Protein AF-A0A399NR57-F1 (afdb_monomer_lite)

Secondary structure (DSSP, 8-state):
-HHHHHHHHHHHHHHHHHHHHHT-HHHHHHHHHHHHHHHHHHHTGGGSTTTTHHHHHHHHHHHHHHHHTSSS--PPPHHHHHHHHHHHHHHHHHHHTTTHHHHHHTT---HHHHH-HHHHHHHHHHHHHH-

Foldseek 3Di:
DVVVVVVVVVVVVVVVLVVQVVLPDQLSVLVCQLVVLVVVLVVPQQLEQNNLVSLLRNQLSVQLNVQSSDPPRDGDDNVNSNLRSLQSLLVSLVVCQVCLVVCVVVNRCYNNNVVDNVVSVCSNVVSVVVD

Structure (mmCIF, N/CA/C/O backbone):
data_AF-A0A399NR57-F1
#
_entry.id   AF-A0A399NR57-F1
#
loop_
_atom_site.group_PDB
_atom_site.id
_atom_site.type_symbol
_atom_site.label_atom_id
_atom_site.label_alt_id
_atom_site.label_comp_id
_atom_site.label_asym_id
_atom_site.label_entity_id
_atom_site.label_seq_id
_atom_site.pdbx_PDB_ins_code
_atom_site.Cartn_x
_atom_site.Cartn_y
_atom_site.Cartn_z
_atom_site.occupancy
_atom_site.B_iso_or_equiv
_atom_site.auth_seq_id
_atom_site.auth_comp_id
_atom_site.auth_asym_id
_atom_site.auth_atom_id
_atom_site.pdbx_PDB_model_num
ATOM 1 N N . THR A 1 1 ? -19.650 -19.594 -8.996 1.00 93.19 1 THR A N 1
ATOM 2 C CA . THR A 1 1 ? -19.318 -20.549 -7.911 1.00 93.19 1 THR A CA 1
ATOM 3 C C . THR A 1 1 ? -17.989 -20.161 -7.281 1.00 93.19 1 THR A C 1
ATOM 5 O O . THR A 1 1 ? -17.230 -19.431 -7.911 1.00 93.19 1 THR A O 1
ATOM 8 N N . VAL A 1 2 ? -17.677 -20.648 -6.075 1.00 95.00 2 VAL A N 1
ATOM 9 C CA . VAL A 1 2 ? -16.374 -20.404 -5.413 1.00 95.00 2 VAL A CA 1
ATOM 10 C C . VAL A 1 2 ? -15.196 -20.826 -6.304 1.00 95.00 2 VAL A C 1
ATOM 12 O O . VAL A 1 2 ? -14.204 -20.109 -6.396 1.00 95.00 2 VAL A O 1
ATOM 15 N N . GLY A 1 3 ? -15.333 -21.946 -7.026 1.00 96.62 3 GLY A N 1
ATOM 16 C CA . GLY A 1 3 ? -14.310 -22.431 -7.957 1.00 96.62 3 GLY A CA 1
ATOM 17 C C . GLY A 1 3 ? -13.988 -21.446 -9.085 1.00 96.62 3 GLY A C 1
ATOM 18 O O . GLY A 1 3 ? -12.816 -21.207 -9.357 1.00 96.62 3 GLY A O 1
ATOM 19 N N . LEU A 1 4 ? -15.006 -20.814 -9.682 1.00 97.12 4 LEU A N 1
ATOM 20 C CA . LEU A 1 4 ? -14.808 -19.814 -10.737 1.00 97.12 4 LEU A CA 1
ATOM 21 C C . LEU A 1 4 ? -14.066 -18.577 -10.216 1.00 97.12 4 LEU A C 1
ATOM 23 O O . LEU A 1 4 ? -13.127 -18.117 -10.856 1.00 97.12 4 LEU A O 1
ATOM 27 N N . VAL A 1 5 ? -14.449 -18.070 -9.039 1.00 96.69 5 VAL A N 1
ATOM 28 C CA . VAL A 1 5 ? -13.788 -16.907 -8.422 1.00 96.69 5 VAL A CA 1
ATOM 29 C C . VAL A 1 5 ? -12.325 -17.221 -8.112 1.00 96.69 5 VAL A C 1
ATOM 31 O O . VAL A 1 5 ? -11.447 -16.413 -8.402 1.00 96.69 5 VAL A O 1
ATOM 34 N N . ARG A 1 6 ? -12.041 -18.417 -7.581 1.00 96.19 6 ARG A N 1
ATOM 35 C CA . ARG A 1 6 ? -10.667 -18.855 -7.308 1.00 96.19 6 ARG A CA 1
ATOM 36 C C . ARG A 1 6 ? -9.837 -18.965 -8.587 1.00 96.19 6 ARG A C 1
ATOM 38 O O . ARG A 1 6 ? -8.701 -18.505 -8.601 1.00 96.19 6 ARG A O 1
ATOM 45 N N . ALA A 1 7 ? -10.391 -19.559 -9.644 1.00 97.00 7 ALA A N 1
ATOM 46 C CA . ALA A 1 7 ? -9.708 -19.671 -10.929 1.00 97.00 7 ALA A CA 1
ATOM 47 C C . ALA A 1 7 ? -9.416 -18.287 -11.525 1.00 97.00 7 ALA A C 1
ATOM 49 O O . ALA A 1 7 ? -8.276 -18.014 -11.889 1.00 97.00 7 ALA A O 1
ATOM 50 N N . ALA A 1 8 ? -10.409 -17.393 -11.536 1.00 97.25 8 ALA A N 1
ATOM 51 C CA . ALA A 1 8 ? -10.239 -16.019 -11.997 1.00 97.25 8 ALA A CA 1
ATOM 52 C C . ALA A 1 8 ? -9.153 -15.284 -11.197 1.00 97.25 8 ALA A C 1
ATOM 54 O O . ALA A 1 8 ? -8.273 -14.675 -11.792 1.00 97.25 8 ALA A O 1
ATOM 55 N N . ALA A 1 9 ? -9.147 -15.406 -9.865 1.00 95.19 9 ALA A N 1
ATOM 56 C CA . ALA A 1 9 ? -8.123 -14.790 -9.023 1.00 95.19 9 ALA A CA 1
ATOM 57 C C . ALA A 1 9 ? -6.706 -15.294 -9.354 1.00 95.19 9 ALA A C 1
ATOM 59 O O . ALA A 1 9 ? -5.783 -14.490 -9.457 1.00 95.19 9 ALA A O 1
ATOM 60 N N . LEU A 1 10 ? -6.529 -16.605 -9.561 1.00 97.19 10 LEU A N 1
ATOM 61 C CA . LEU A 1 10 ? -5.232 -17.177 -9.945 1.00 97.19 10 LEU A CA 1
ATOM 62 C C . LEU A 1 10 ? -4.784 -16.699 -11.330 1.00 97.19 10 LEU A C 1
ATOM 64 O O . LEU A 1 10 ? -3.627 -16.315 -11.493 1.00 97.19 10 LEU A O 1
ATOM 68 N N . VAL A 1 11 ? -5.697 -16.676 -12.305 1.00 98.19 11 VAL A N 1
ATOM 69 C CA . VAL A 1 11 ? -5.417 -16.153 -13.651 1.00 98.19 11 VAL A CA 1
ATOM 70 C C . VAL A 1 11 ? -4.999 -14.687 -13.577 1.00 98.19 11 VAL A C 1
ATOM 72 O O . VAL A 1 11 ? -3.991 -14.322 -14.175 1.00 98.19 11 VAL A O 1
ATOM 75 N N . THR A 1 12 ? -5.702 -13.865 -12.795 1.00 96.81 12 THR A N 1
ATOM 76 C CA . THR A 1 12 ? -5.352 -12.454 -12.593 1.00 96.81 12 THR A CA 1
ATOM 77 C C . THR A 1 12 ? -3.963 -12.302 -11.984 1.00 96.81 12 THR A C 1
ATOM 79 O O . THR A 1 12 ? -3.176 -11.506 -12.481 1.00 96.81 12 THR A O 1
ATOM 82 N N . VAL A 1 13 ? -3.616 -13.082 -10.956 1.00 96.38 13 VAL A N 1
ATOM 83 C CA . VAL A 1 13 ? -2.281 -13.023 -10.334 1.00 96.38 13 VAL A CA 1
ATOM 84 C C . VAL A 1 13 ? -1.184 -13.355 -11.344 1.00 96.38 13 VAL A C 1
ATOM 86 O O . VAL A 1 13 ? -0.197 -12.626 -11.432 1.00 96.38 13 VAL A O 1
ATOM 89 N N . VAL A 1 14 ? -1.365 -14.414 -12.138 1.00 97.75 14 VAL A N 1
ATOM 90 C CA . VAL A 1 14 ? -0.393 -14.811 -13.169 1.00 97.75 14 VAL A CA 1
ATOM 91 C C . VAL A 1 14 ? -0.283 -13.745 -14.259 1.00 97.75 14 VAL A C 1
ATOM 93 O O . VAL A 1 14 ? 0.826 -13.342 -14.605 1.00 97.75 14 VAL A O 1
ATOM 96 N N . ALA A 1 15 ? -1.412 -13.246 -14.765 1.00 97.94 15 ALA A N 1
ATOM 97 C CA . ALA A 1 15 ? -1.439 -12.229 -15.813 1.00 97.94 15 ALA A CA 1
ATOM 98 C C . ALA A 1 15 ? -0.804 -10.909 -15.348 1.00 97.94 15 ALA A C 1
ATOM 100 O O . ALA A 1 15 ? 0.053 -10.360 -16.039 1.00 97.94 15 ALA A O 1
ATOM 101 N N . CYS A 1 16 ? -1.157 -10.430 -14.151 1.00 97.12 16 CYS A N 1
ATOM 102 C CA . CYS A 1 16 ? -0.558 -9.238 -13.556 1.00 97.12 16 CYS A CA 1
ATOM 103 C C . CYS A 1 16 ? 0.941 -9.425 -13.300 1.00 97.12 16 CYS A C 1
ATOM 105 O O . CYS A 1 16 ? 1.716 -8.508 -13.566 1.00 97.12 16 CYS A O 1
ATOM 107 N N . GLY A 1 17 ? 1.364 -10.597 -12.816 1.00 97.56 17 GLY A N 1
ATOM 108 C CA . GLY A 1 17 ? 2.777 -10.914 -12.602 1.00 97.56 17 GLY A CA 1
ATOM 109 C C . GLY A 1 17 ? 3.576 -10.897 -13.905 1.00 97.56 17 GLY A C 1
ATOM 110 O O . GLY A 1 17 ? 4.623 -10.258 -13.966 1.00 97.56 17 GLY A O 1
ATOM 111 N N . ALA A 1 18 ? 3.051 -11.513 -14.968 1.00 98.00 18 ALA A N 1
ATOM 112 C CA . ALA A 1 18 ? 3.676 -11.503 -16.289 1.00 98.00 18 ALA A CA 1
ATOM 113 C C . ALA A 1 18 ? 3.768 -10.085 -16.876 1.00 98.00 18 ALA A C 1
ATOM 115 O O . ALA A 1 18 ? 4.834 -9.681 -17.337 1.00 98.00 18 ALA A O 1
ATOM 116 N N . ALA A 1 19 ? 2.686 -9.303 -16.796 1.00 97.38 19 ALA A N 1
ATOM 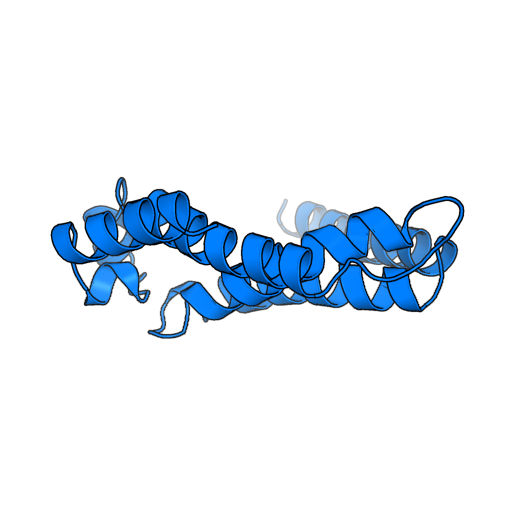117 C CA . ALA A 1 19 ? 2.684 -7.908 -17.239 1.00 97.38 19 ALA A CA 1
ATOM 118 C C . ALA A 1 19 ? 3.691 -7.053 -16.450 1.00 97.38 19 ALA A C 1
ATOM 120 O O . ALA A 1 19 ? 4.409 -6.242 -17.025 1.00 97.38 19 ALA A O 1
ATOM 121 N N . SER A 1 20 ? 3.797 -7.279 -15.139 1.00 97.88 20 SER A N 1
ATOM 122 C CA . SER A 1 20 ? 4.743 -6.560 -14.279 1.00 97.88 20 SER A CA 1
ATOM 123 C C . SER A 1 20 ? 6.192 -6.939 -14.579 1.00 97.88 20 SER A C 1
ATOM 125 O O . SER A 1 20 ? 7.062 -6.077 -14.587 1.00 97.88 20 SER A O 1
ATOM 127 N N . ALA A 1 21 ? 6.455 -8.219 -14.861 1.00 97.56 21 ALA A N 1
ATOM 128 C CA . ALA A 1 21 ? 7.770 -8.696 -15.275 1.00 97.56 21 ALA A CA 1
ATOM 129 C C . ALA A 1 21 ? 8.192 -8.110 -16.633 1.00 97.56 21 ALA A C 1
ATOM 131 O O . ALA A 1 21 ? 9.366 -7.796 -16.816 1.00 97.56 21 ALA A O 1
ATOM 132 N N . ALA A 1 22 ? 7.243 -7.910 -17.556 1.00 97.62 22 ALA A N 1
ATOM 133 C CA . ALA A 1 22 ? 7.497 -7.272 -18.848 1.00 97.62 22 ALA A CA 1
ATOM 134 C C . ALA A 1 22 ? 7.909 -5.792 -18.724 1.00 97.62 22 ALA A C 1
ATOM 136 O O . ALA A 1 22 ? 8.632 -5.294 -19.581 1.00 97.62 22 ALA A O 1
ATOM 137 N N . LEU A 1 23 ? 7.504 -5.112 -17.644 1.00 97.00 23 LEU A N 1
ATOM 138 C CA . LEU A 1 23 ? 7.937 -3.749 -17.303 1.00 97.00 23 LEU A CA 1
ATOM 139 C C . LEU A 1 23 ? 9.289 -3.712 -16.564 1.00 97.00 23 LEU A C 1
ATOM 141 O O . LEU A 1 23 ? 9.810 -2.643 -16.261 1.00 97.00 23 LEU A O 1
ATOM 145 N N . GLY A 1 24 ? 9.880 -4.876 -16.288 1.00 97.62 24 GLY A N 1
ATOM 146 C CA . GLY A 1 24 ? 11.197 -5.014 -15.682 1.00 97.62 24 GLY A CA 1
ATOM 147 C C . GLY A 1 24 ? 11.172 -5.419 -14.202 1.00 97.62 24 GLY A C 1
ATOM 148 O O . GLY A 1 24 ? 10.152 -5.326 -13.514 1.00 97.62 24 GLY A O 1
ATOM 149 N N . PRO A 1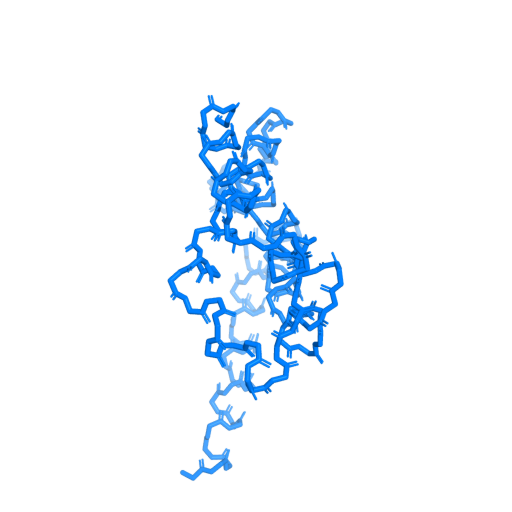 25 ? 12.320 -5.880 -13.671 1.00 97.75 25 PRO A N 1
ATOM 150 C CA . PRO A 1 25 ? 12.406 -6.459 -12.330 1.00 97.75 25 PRO A CA 1
ATOM 151 C C . PRO A 1 25 ? 12.095 -5.456 -11.213 1.00 97.75 25 PRO A C 1
ATOM 153 O O . PRO A 1 25 ? 11.502 -5.828 -10.202 1.00 97.75 25 PRO A O 1
ATOM 156 N N . ALA A 1 26 ? 12.458 -4.183 -11.394 1.00 97.81 26 ALA A N 1
ATOM 157 C CA . ALA A 1 26 ? 12.172 -3.137 -10.417 1.00 97.81 26 ALA A CA 1
ATOM 158 C C . ALA A 1 26 ? 10.661 -2.871 -10.303 1.00 97.81 26 ALA A C 1
ATOM 160 O O . ALA A 1 26 ? 10.134 -2.817 -9.190 1.00 97.81 26 ALA A O 1
ATOM 161 N N . PHE A 1 27 ? 9.953 -2.776 -11.437 1.00 98.44 27 PHE A N 1
ATOM 162 C CA . PHE A 1 27 ? 8.496 -2.641 -11.451 1.00 98.44 27 PHE A CA 1
ATOM 163 C C . PHE A 1 27 ? 7.828 -3.870 -10.828 1.00 98.44 27 PHE A C 1
ATOM 165 O O . PHE A 1 27 ? 6.969 -3.726 -9.958 1.00 98.44 27 PHE A O 1
ATOM 172 N N . LEU A 1 28 ? 8.257 -5.078 -11.216 1.00 98.38 28 LEU A N 1
ATOM 173 C CA . LEU A 1 28 ? 7.755 -6.330 -10.647 1.00 98.38 28 LEU A CA 1
ATOM 174 C C . LEU A 1 28 ? 7.874 -6.358 -9.119 1.00 98.38 28 LEU A C 1
ATOM 176 O O . LEU A 1 28 ? 6.915 -6.729 -8.441 1.00 98.38 28 LEU A O 1
ATOM 180 N N . LEU A 1 29 ? 9.019 -5.940 -8.575 1.00 98.44 29 LEU A N 1
ATOM 181 C CA . LEU A 1 29 ? 9.230 -5.870 -7.132 1.00 98.44 29 LEU A CA 1
ATOM 182 C C . LEU A 1 29 ? 8.308 -4.835 -6.475 1.00 98.44 29 LEU A C 1
ATOM 184 O O . LEU A 1 29 ? 7.614 -5.167 -5.516 1.00 98.44 29 LEU A O 1
ATOM 188 N N . ALA A 1 30 ? 8.271 -3.604 -6.992 1.00 98.31 30 ALA A N 1
ATOM 189 C CA . ALA A 1 30 ? 7.462 -2.525 -6.424 1.00 98.31 30 ALA A CA 1
ATOM 190 C C . ALA A 1 30 ? 5.960 -2.862 -6.455 1.00 98.31 30 ALA A C 1
ATOM 192 O O . ALA A 1 30 ? 5.261 -2.724 -5.448 1.00 98.31 30 ALA A O 1
ATOM 193 N N . HIS A 1 31 ? 5.467 -3.378 -7.582 1.00 98.38 31 HIS A N 1
ATOM 194 C CA . HIS A 1 31 ? 4.082 -3.819 -7.714 1.00 98.38 31 HIS A CA 1
ATOM 195 C C . HIS A 1 31 ? 3.788 -5.047 -6.837 1.00 98.38 31 HIS A C 1
ATOM 197 O O . HIS A 1 31 ? 2.737 -5.116 -6.198 1.00 98.38 31 HIS A O 1
ATOM 203 N N . GLY A 1 32 ? 4.733 -5.984 -6.723 1.00 98.44 32 GLY A N 1
ATOM 204 C CA . GLY A 1 32 ? 4.627 -7.125 -5.814 1.00 98.44 32 GLY A CA 1
ATOM 205 C C . GLY A 1 32 ? 4.507 -6.707 -4.346 1.00 98.44 32 GLY A C 1
ATOM 206 O O . GLY A 1 32 ? 3.660 -7.238 -3.630 1.00 98.44 32 GLY A O 1
ATOM 207 N N . VAL A 1 33 ? 5.290 -5.716 -3.905 1.00 98.50 33 VAL A N 1
ATOM 208 C CA . VAL A 1 33 ? 5.188 -5.123 -2.559 1.00 98.50 33 VAL A CA 1
ATOM 209 C C . VAL A 1 33 ? 3.823 -4.463 -2.352 1.00 98.50 33 VAL A C 1
ATOM 211 O O . VAL A 1 33 ? 3.176 -4.717 -1.333 1.00 98.50 33 VAL A O 1
ATOM 214 N N . LEU A 1 34 ? 3.353 -3.678 -3.328 1.00 98.06 34 LEU A N 1
ATOM 215 C CA . LEU A 1 34 ? 2.040 -3.025 -3.298 1.00 98.06 34 LEU A CA 1
ATOM 216 C C . LEU A 1 34 ? 0.900 -4.046 -3.107 1.00 98.06 34 LEU A C 1
ATOM 218 O O . LEU A 1 34 ? 0.090 -3.921 -2.186 1.00 98.06 34 LEU A O 1
ATOM 222 N N . VAL A 1 35 ? 0.852 -5.083 -3.949 1.00 97.75 35 VAL A N 1
ATOM 223 C CA . VAL A 1 35 ? -0.184 -6.131 -3.893 1.00 97.75 35 VAL A CA 1
ATOM 224 C C . VAL A 1 35 ? -0.044 -6.979 -2.629 1.00 97.75 35 VAL A C 1
ATOM 226 O O . VAL A 1 35 ? -1.037 -7.264 -1.951 1.00 97.75 35 VAL A O 1
ATOM 229 N N . GLY A 1 36 ? 1.189 -7.347 -2.276 1.00 98.31 36 GLY A N 1
ATOM 230 C CA . GLY A 1 36 ? 1.507 -8.130 -1.086 1.00 98.31 36 GLY A CA 1
ATOM 231 C C . GLY A 1 36 ? 1.060 -7.443 0.202 1.00 98.31 36 GLY A C 1
ATOM 232 O O . GLY A 1 36 ? 0.508 -8.105 1.082 1.00 98.31 36 GLY A O 1
ATOM 233 N N . ALA A 1 37 ? 1.197 -6.118 0.294 1.00 98.56 37 ALA A N 1
ATOM 234 C CA . ALA A 1 37 ? 0.677 -5.340 1.414 1.00 98.56 37 ALA A CA 1
ATOM 235 C C . ALA A 1 37 ? -0.853 -5.475 1.532 1.00 98.56 37 ALA A C 1
ATOM 237 O O . ALA A 1 37 ? -1.364 -5.794 2.610 1.00 98.56 37 ALA A O 1
ATOM 238 N N . GLY A 1 38 ? -1.590 -5.331 0.425 1.00 97.19 38 GLY A N 1
ATOM 239 C CA . GLY A 1 38 ? -3.046 -5.520 0.408 1.00 97.19 38 GLY A CA 1
ATOM 240 C C . GLY A 1 38 ? -3.477 -6.935 0.820 1.00 97.19 38 GLY A C 1
ATOM 241 O O . GLY A 1 38 ? -4.440 -7.115 1.572 1.00 97.19 38 GLY A O 1
ATOM 242 N N . TRP A 1 39 ? -2.740 -7.960 0.394 1.00 97.62 39 TRP A N 1
ATOM 243 C CA . TRP A 1 39 ? -2.992 -9.336 0.828 1.00 97.62 39 TRP A CA 1
ATOM 244 C C . TRP A 1 39 ? -2.682 -9.548 2.306 1.00 97.62 39 TRP A C 1
ATOM 246 O O . TRP A 1 39 ? -3.497 -10.145 3.005 1.00 97.62 39 TRP A O 1
ATOM 256 N N . ALA A 1 40 ? -1.567 -9.020 2.813 1.00 98.12 40 ALA A N 1
ATOM 257 C CA . ALA A 1 40 ? -1.216 -9.102 4.230 1.00 98.12 40 ALA A CA 1
ATOM 258 C C . ALA A 1 40 ? -2.265 -8.409 5.120 1.00 98.12 40 ALA A C 1
ATOM 260 O O . ALA A 1 40 ? -2.624 -8.926 6.187 1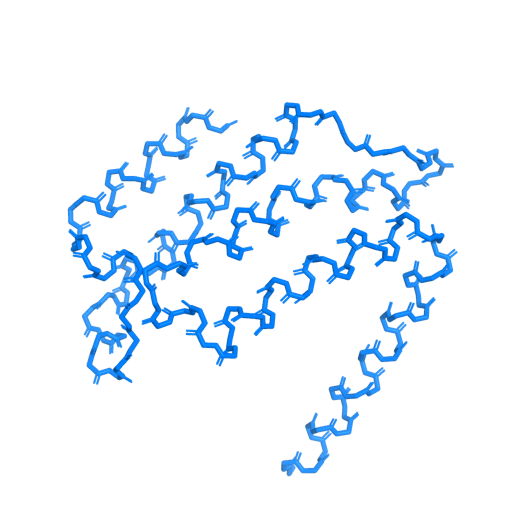.00 98.12 40 ALA A O 1
ATOM 261 N N . TYR A 1 41 ? -2.818 -7.282 4.656 1.00 97.69 41 TYR A N 1
ATOM 262 C CA . TYR A 1 41 ? -3.953 -6.615 5.295 1.00 97.69 41 TYR A CA 1
ATOM 263 C C . TYR A 1 41 ? -5.143 -7.567 5.458 1.00 97.69 41 TYR A C 1
ATOM 265 O O . TYR A 1 41 ? -5.614 -7.793 6.579 1.00 97.69 41 TYR A O 1
ATOM 273 N N . ASN A 1 42 ? -5.575 -8.187 4.357 1.00 95.44 42 ASN A N 1
ATOM 274 C CA . ASN A 1 42 ? -6.730 -9.083 4.335 1.00 95.44 42 ASN A CA 1
ATOM 275 C C . ASN A 1 42 ? -6.487 -10.428 5.035 1.00 95.44 42 ASN A C 1
ATOM 277 O O . ASN A 1 42 ? -7.409 -10.956 5.657 1.00 95.44 42 ASN A O 1
ATOM 281 N N . ALA A 1 43 ? -5.260 -10.952 4.996 1.00 95.88 43 ALA A N 1
ATOM 282 C CA . ALA A 1 43 ? -4.874 -12.202 5.650 1.00 95.88 43 ALA A CA 1
ATOM 283 C C . ALA A 1 43 ? -4.976 -12.117 7.182 1.00 95.88 43 ALA A C 1
ATOM 285 O O . ALA A 1 43 ? -5.229 -13.119 7.853 1.00 95.88 43 ALA A O 1
ATOM 286 N N . GLY A 1 44 ? -4.842 -10.919 7.757 1.00 95.06 44 GLY A N 1
ATOM 287 C CA . GLY A 1 44 ? -5.114 -10.742 9.179 1.00 95.06 44 GLY A CA 1
ATOM 288 C C . GLY A 1 44 ? -4.691 -9.415 9.783 1.00 95.06 44 GLY A C 1
ATOM 289 O O . GLY A 1 44 ? -5.259 -9.055 10.816 1.00 95.06 44 GLY A O 1
ATOM 290 N N . LEU A 1 45 ? -3.765 -8.669 9.165 1.00 96.31 45 LEU A N 1
ATOM 291 C CA . LEU A 1 45 ? -3.241 -7.431 9.758 1.00 96.31 45 LEU A CA 1
ATOM 292 C C . LEU A 1 45 ? -4.329 -6.382 10.002 1.00 96.31 45 LEU A C 1
ATOM 294 O O . LEU A 1 45 ? -4.228 -5.627 10.966 1.00 96.31 45 LEU A O 1
ATOM 298 N N . LYS A 1 46 ? -5.421 -6.385 9.226 1.00 95.50 46 LYS A N 1
ATOM 299 C CA . LYS A 1 46 ? -6.567 -5.492 9.466 1.00 95.50 46 LYS A CA 1
ATOM 300 C C . LYS A 1 46 ? -7.173 -5.610 10.870 1.00 95.50 46 LYS A C 1
ATOM 302 O O . LYS A 1 46 ? -7.768 -4.660 11.369 1.00 95.50 46 LYS A O 1
ATOM 307 N N . ARG A 1 47 ? -7.004 -6.762 11.530 1.00 95.38 47 ARG A N 1
ATOM 308 C CA . ARG A 1 47 ? -7.524 -7.049 12.879 1.00 95.38 47 ARG A CA 1
ATOM 309 C C . ARG A 1 47 ? -6.514 -6.756 13.997 1.00 95.38 47 ARG A C 1
ATOM 311 O O . ARG A 1 47 ? -6.802 -7.019 15.164 1.00 95.38 47 ARG A O 1
ATOM 318 N N . THR A 1 48 ? -5.328 -6.245 13.670 1.00 96.12 48 THR A N 1
ATOM 319 C CA . THR A 1 48 ? -4.244 -6.013 14.635 1.00 96.12 48 THR A CA 1
ATOM 320 C C . THR A 1 48 ? -3.919 -4.526 14.766 1.00 96.12 48 THR A C 1
ATOM 322 O O . THR A 1 48 ? -4.342 -3.696 13.964 1.00 96.12 48 THR A O 1
ATOM 325 N N . ALA A 1 49 ? -3.122 -4.166 15.775 1.00 96.25 49 ALA A N 1
ATOM 326 C CA . ALA A 1 49 ? -2.600 -2.804 15.904 1.00 96.25 49 ALA A CA 1
ATOM 327 C C . ALA A 1 49 ? -1.673 -2.398 14.736 1.00 96.25 49 ALA A C 1
ATOM 329 O O . ALA A 1 49 ? -1.420 -1.217 14.542 1.00 96.25 49 ALA A O 1
ATOM 330 N N . ALA A 1 50 ? -1.208 -3.355 13.927 1.00 96.94 50 ALA A N 1
ATOM 331 C CA . ALA A 1 50 ? -0.390 -3.102 12.745 1.00 96.94 50 ALA A CA 1
ATOM 332 C C . ALA A 1 50 ? -1.224 -2.863 11.469 1.00 96.94 50 ALA A C 1
ATOM 334 O O . ALA A 1 50 ? -0.665 -2.835 10.377 1.00 96.94 50 ALA A O 1
ATOM 335 N N . SER A 1 51 ? -2.547 -2.671 11.574 1.00 96.81 51 SER A N 1
ATOM 336 C CA . SER A 1 51 ? -3.441 -2.509 10.415 1.00 96.81 51 SER A CA 1
ATOM 337 C C . SER A 1 51 ? -3.073 -1.348 9.482 1.00 96.81 51 SER A C 1
ATOM 339 O O . SER A 1 51 ? -3.448 -1.376 8.319 1.00 96.81 51 SER A O 1
ATOM 341 N N . VAL A 1 52 ? -2.354 -0.339 9.988 1.00 98.00 52 VAL A N 1
ATOM 342 C CA . VAL A 1 52 ? -1.890 0.824 9.212 1.00 98.00 52 VAL A CA 1
ATOM 343 C C . VAL A 1 52 ? -0.653 0.517 8.358 1.00 98.00 52 VAL A C 1
ATOM 345 O O . VAL A 1 52 ? -0.451 1.139 7.319 1.00 98.00 52 VAL A O 1
ATOM 348 N N . VAL A 1 53 ? 0.166 -0.467 8.755 1.00 98.38 53 VAL A N 1
ATOM 349 C CA . VAL A 1 53 ? 1.449 -0.778 8.099 1.00 98.38 53 VAL A CA 1
ATOM 350 C C . VAL A 1 53 ? 1.267 -1.129 6.617 1.00 98.38 53 VAL A C 1
ATOM 352 O O . VAL A 1 53 ? 1.994 -0.566 5.800 1.00 98.38 53 VAL A O 1
ATOM 355 N N . PRO A 1 54 ? 0.289 -1.970 6.219 1.00 98.38 54 PRO A N 1
ATOM 356 C CA . PRO A 1 54 ? 0.021 -2.226 4.808 1.00 98.38 54 PRO A CA 1
ATOM 357 C C . PRO A 1 54 ? -0.258 -0.973 3.979 1.00 98.38 54 PRO A C 1
ATOM 359 O O . PRO A 1 54 ? 0.193 -0.895 2.844 1.00 98.38 54 PRO A O 1
ATOM 362 N N . PHE A 1 55 ? -0.962 0.016 4.536 1.00 98.38 55 PHE A N 1
ATOM 363 C CA . PHE A 1 55 ? -1.264 1.256 3.825 1.00 98.38 55 PHE A CA 1
ATOM 364 C C . PHE A 1 55 ? -0.024 2.137 3.680 1.00 98.38 55 PHE A C 1
ATOM 366 O O . PHE A 1 55 ? 0.234 2.637 2.591 1.00 98.38 55 PHE A O 1
ATOM 373 N N . VAL A 1 56 ? 0.782 2.266 4.736 1.00 98.69 56 VAL A N 1
ATOM 374 C CA . VAL A 1 56 ? 2.067 2.985 4.689 1.00 98.69 56 VAL A CA 1
ATOM 375 C C . VAL A 1 56 ? 2.979 2.391 3.614 1.00 98.69 56 VAL A C 1
ATOM 377 O O . VAL A 1 56 ? 3.513 3.118 2.782 1.00 98.69 56 VAL A O 1
ATOM 380 N N . VAL A 1 57 ? 3.115 1.061 3.591 1.00 98.69 57 VAL A N 1
ATOM 381 C CA . VAL A 1 57 ? 3.947 0.353 2.609 1.00 98.69 57 VAL A CA 1
ATOM 382 C C . VAL A 1 57 ? 3.378 0.492 1.199 1.00 98.69 57 VAL A C 1
ATOM 384 O O . VAL A 1 57 ? 4.117 0.838 0.278 1.00 98.69 57 VAL A O 1
ATOM 387 N N . ALA A 1 58 ? 2.078 0.252 1.015 1.00 98.50 58 ALA A N 1
ATOM 388 C CA . ALA A 1 58 ? 1.448 0.309 -0.297 1.00 98.50 58 ALA A CA 1
ATOM 389 C C . ALA A 1 58 ? 1.511 1.723 -0.890 1.00 98.50 58 ALA A C 1
ATOM 391 O O . ALA A 1 58 ? 2.072 1.916 -1.968 1.00 98.50 58 ALA A O 1
ATOM 392 N N . PHE A 1 59 ? 1.002 2.726 -0.174 1.00 98.31 59 PHE A N 1
ATOM 393 C CA . PHE A 1 59 ? 0.977 4.096 -0.679 1.00 98.31 59 PHE A CA 1
ATOM 394 C C . PHE A 1 59 ? 2.371 4.724 -0.746 1.00 98.31 59 PHE A C 1
ATOM 396 O O . PHE A 1 59 ? 2.618 5.519 -1.646 1.00 98.31 59 PHE A O 1
ATOM 403 N N . GLY A 1 60 ? 3.307 4.332 0.123 1.00 98.50 60 GLY A N 1
ATOM 404 C CA . GLY A 1 60 ? 4.701 4.762 0.002 1.00 98.50 60 GLY A CA 1
ATOM 405 C C . GLY A 1 60 ? 5.417 4.170 -1.213 1.00 98.50 60 GLY A C 1
ATOM 406 O O . GLY A 1 60 ? 6.256 4.830 -1.819 1.00 98.50 60 GLY A O 1
ATOM 407 N N . THR A 1 61 ? 5.053 2.953 -1.624 1.00 98.56 61 THR A N 1
ATOM 408 C CA . THR A 1 61 ? 5.619 2.299 -2.818 1.00 98.56 61 THR A CA 1
ATOM 409 C C . THR A 1 61 ? 4.958 2.786 -4.113 1.00 98.56 61 THR A C 1
ATOM 411 O O . THR A 1 61 ? 5.579 2.751 -5.176 1.00 98.56 61 THR A O 1
ATOM 414 N N . LEU A 1 62 ? 3.714 3.269 -4.040 1.00 98.06 62 LEU A N 1
ATOM 415 C CA . LEU A 1 62 ? 2.892 3.630 -5.197 1.00 98.06 62 LEU A CA 1
ATOM 416 C C . LEU A 1 62 ? 3.555 4.643 -6.159 1.00 98.06 62 LEU A C 1
ATOM 418 O O . LEU A 1 62 ? 3.539 4.371 -7.361 1.00 98.06 62 LEU A O 1
ATOM 422 N N . PRO A 1 63 ? 4.200 5.742 -5.706 1.00 98.31 63 PRO A N 1
ATOM 423 C CA . PRO A 1 63 ? 4.915 6.647 -6.607 1.00 98.31 63 PRO A CA 1
ATOM 424 C C . PRO A 1 63 ? 6.007 5.943 -7.419 1.00 98.31 63 PRO A C 1
ATOM 426 O O . PRO A 1 63 ? 6.158 6.204 -8.610 1.00 98.31 63 PRO A O 1
ATOM 429 N N . SER A 1 64 ? 6.737 5.012 -6.798 1.00 98.38 64 SER A N 1
ATOM 430 C CA . SER A 1 64 ? 7.773 4.232 -7.480 1.00 98.38 64 SER A CA 1
ATOM 431 C C . SER A 1 64 ? 7.186 3.239 -8.475 1.00 98.38 64 SER A C 1
ATOM 433 O O . SER A 1 64 ? 7.784 3.045 -9.524 1.00 98.38 64 SER A O 1
ATOM 435 N N . VAL A 1 65 ? 6.010 2.654 -8.216 1.00 98.06 65 VAL A N 1
ATOM 436 C CA . VAL A 1 65 ? 5.311 1.825 -9.219 1.00 98.06 65 VAL A CA 1
ATOM 437 C C . VAL A 1 65 ? 5.015 2.647 -10.473 1.00 98.06 65 VAL A C 1
ATOM 439 O O . VAL A 1 65 ? 5.298 2.196 -11.578 1.00 98.06 65 VAL A O 1
ATOM 442 N N . VAL A 1 66 ? 4.494 3.865 -10.306 1.00 97.12 66 VAL A N 1
ATOM 443 C CA . VAL A 1 66 ? 4.186 4.755 -11.435 1.00 97.12 66 VAL A CA 1
ATOM 444 C C . VAL A 1 66 ? 5.458 5.149 -12.188 1.00 97.12 66 VAL A C 1
ATOM 446 O O . VAL A 1 66 ? 5.499 5.025 -13.410 1.00 97.12 66 VAL A O 1
ATOM 449 N N . ALA A 1 67 ? 6.503 5.576 -11.475 1.00 97.94 67 ALA A N 1
ATOM 450 C CA . ALA A 1 67 ? 7.757 6.016 -12.087 1.00 97.94 67 ALA A CA 1
ATOM 451 C C . ALA A 1 67 ? 8.482 4.878 -12.832 1.00 97.94 67 ALA A C 1
ATOM 453 O O . ALA A 1 67 ? 8.910 5.053 -13.971 1.00 97.94 67 ALA A O 1
ATOM 454 N N . LEU A 1 68 ? 8.540 3.682 -12.237 1.00 98.31 68 LEU A N 1
ATOM 455 C CA . LEU A 1 68 ? 9.172 2.502 -12.836 1.00 98.31 68 LEU A CA 1
ATOM 456 C C . LEU A 1 68 ? 8.393 1.929 -14.028 1.00 98.31 68 LEU A C 1
ATOM 458 O O . LEU A 1 68 ? 8.950 1.138 -14.780 1.00 98.31 68 LEU A O 1
ATOM 462 N N . GLY A 1 69 ? 7.117 2.288 -14.194 1.00 96.94 69 GLY A N 1
ATOM 463 C CA . GLY A 1 69 ? 6.310 1.898 -15.355 1.00 96.94 69 GLY A CA 1
ATOM 464 C C . GLY A 1 69 ? 6.483 2.825 -16.563 1.00 96.94 69 GLY A C 1
ATOM 465 O O . GLY A 1 69 ? 5.867 2.588 -17.602 1.00 96.94 69 GLY A O 1
ATOM 466 N N . GLY A 1 70 ? 7.263 3.900 -16.416 1.00 95.81 70 GLY A N 1
ATOM 467 C CA . GLY A 1 70 ? 7.517 4.886 -17.460 1.00 95.81 70 GLY A CA 1
ATOM 468 C C . GLY A 1 70 ? 8.627 4.488 -18.444 1.00 95.81 70 GLY A C 1
ATOM 469 O O . GLY A 1 70 ? 9.299 3.474 -18.264 1.00 95.81 70 GLY A O 1
ATOM 470 N N . PRO A 1 71 ? 8.848 5.306 -19.491 1.00 94.19 71 PRO A N 1
ATOM 471 C CA . PRO A 1 71 ? 9.878 5.058 -20.505 1.00 94.19 71 PRO A CA 1
ATOM 472 C C . PRO A 1 71 ? 11.317 5.182 -19.975 1.00 94.19 71 PRO A C 1
ATOM 474 O O . PRO A 1 71 ? 12.220 4.591 -20.558 1.00 94.19 71 PRO A O 1
ATOM 477 N N . ASP A 1 72 ? 11.527 5.931 -18.887 1.00 94.69 72 ASP A N 1
ATOM 478 C CA . ASP A 1 72 ? 12.801 6.048 -18.168 1.00 94.69 72 ASP A CA 1
ATOM 479 C C . ASP A 1 72 ? 12.610 5.533 -16.727 1.00 94.69 72 ASP A C 1
ATOM 481 O O . ASP A 1 72 ? 12.219 6.295 -15.836 1.00 94.69 72 ASP A O 1
ATOM 485 N N . PRO A 1 73 ? 12.744 4.211 -16.506 1.00 96.44 73 PRO A N 1
ATOM 486 C CA . PRO A 1 73 ? 12.310 3.566 -15.275 1.00 96.44 73 PRO A CA 1
ATOM 487 C C . PRO A 1 73 ? 13.303 3.812 -14.136 1.00 96.44 73 PRO A C 1
ATOM 489 O O . PRO A 1 73 ? 14.241 3.043 -13.909 1.00 96.44 73 PRO A O 1
ATOM 492 N N . VAL A 1 74 ? 13.039 4.859 -13.360 1.00 97.50 74 VAL A N 1
ATOM 493 C CA . VAL A 1 74 ? 13.759 5.183 -12.124 1.00 97.50 74 VAL A CA 1
ATOM 494 C C . VAL A 1 74 ? 12.797 5.217 -10.929 1.00 97.50 74 VAL A C 1
ATOM 496 O O . VAL A 1 74 ? 11.647 5.633 -11.085 1.00 97.50 74 VAL A O 1
ATOM 499 N N . PRO A 1 75 ? 13.208 4.771 -9.724 1.00 97.69 75 PRO A N 1
ATOM 500 C CA . PRO A 1 75 ? 12.372 4.892 -8.532 1.00 97.69 75 PRO A CA 1
ATOM 501 C C . PRO A 1 75 ? 11.999 6.346 -8.238 1.00 97.69 75 PRO A C 1
ATOM 503 O O . PRO A 1 75 ? 12.767 7.270 -8.516 1.00 97.69 75 PRO A O 1
ATOM 506 N N . ALA A 1 76 ? 10.836 6.551 -7.620 1.00 97.88 76 ALA A N 1
ATOM 507 C CA . ALA A 1 76 ? 10.411 7.885 -7.229 1.00 97.88 76 ALA A CA 1
ATOM 508 C C . ALA A 1 76 ? 11.341 8.474 -6.159 1.00 97.88 76 ALA A C 1
ATOM 510 O O . ALA A 1 76 ? 11.964 7.760 -5.368 1.00 97.88 76 ALA A O 1
ATOM 511 N N . ALA A 1 77 ? 11.396 9.804 -6.102 1.00 98.12 77 ALA A N 1
ATOM 512 C CA . ALA A 1 77 ? 12.150 10.506 -5.075 1.00 98.12 77 ALA A CA 1
ATOM 513 C C . ALA A 1 77 ? 11.675 10.109 -3.665 1.00 98.12 77 ALA A C 1
ATOM 515 O O . ALA A 1 77 ? 10.484 9.894 -3.427 1.00 98.12 77 ALA A O 1
ATOM 516 N N . ALA A 1 78 ? 12.604 10.068 -2.706 1.00 98.12 78 ALA A N 1
ATOM 517 C CA . ALA A 1 78 ? 12.314 9.643 -1.336 1.00 98.12 78 ALA A CA 1
ATOM 518 C C . ALA A 1 78 ? 11.204 10.469 -0.667 1.00 98.12 78 ALA A C 1
ATOM 520 O O . ALA A 1 78 ? 10.384 9.912 0.057 1.00 98.12 78 ALA A O 1
ATOM 521 N N . TRP A 1 79 ? 11.134 11.775 -0.950 1.00 97.94 79 TRP A N 1
ATOM 522 C CA . TRP A 1 79 ? 10.068 12.636 -0.433 1.00 97.94 79 TRP A CA 1
ATOM 523 C C . TRP A 1 79 ? 8.694 12.236 -0.983 1.00 97.94 79 TRP A C 1
ATOM 525 O O . TRP A 1 79 ? 7.730 12.226 -0.231 1.00 97.94 79 TRP A O 1
ATOM 535 N N . ALA A 1 80 ? 8.599 11.828 -2.254 1.00 98.25 80 ALA A N 1
ATOM 536 C CA . ALA A 1 80 ? 7.334 11.419 -2.859 1.00 98.25 80 ALA A CA 1
ATOM 537 C C . ALA A 1 80 ? 6.843 10.100 -2.251 1.00 98.25 80 ALA A C 1
ATOM 539 O O . ALA A 1 80 ? 5.661 9.958 -1.943 1.00 98.25 80 ALA A O 1
ATOM 540 N N . MET A 1 81 ? 7.761 9.156 -2.007 1.00 98.56 81 MET A N 1
ATOM 541 C CA . MET A 1 81 ? 7.455 7.926 -1.270 1.00 98.56 81 MET A CA 1
ATOM 542 C C . MET A 1 81 ? 7.033 8.220 0.179 1.00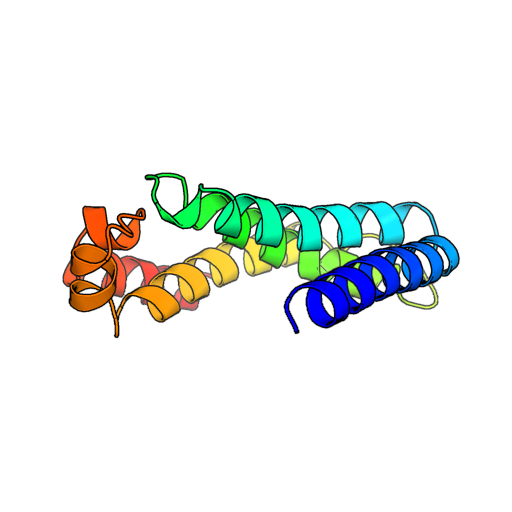 98.56 81 MET A C 1
ATOM 544 O O . MET A 1 81 ? 6.089 7.612 0.677 1.00 98.56 81 MET A O 1
ATOM 548 N N . ALA A 1 82 ? 7.685 9.173 0.853 1.00 98.38 82 ALA A N 1
ATOM 549 C CA . ALA A 1 82 ? 7.310 9.587 2.205 1.00 98.38 82 ALA A CA 1
ATOM 550 C C . ALA A 1 82 ? 5.916 10.239 2.244 1.00 98.38 82 ALA A C 1
ATOM 552 O O . ALA A 1 82 ? 5.091 9.847 3.068 1.00 98.38 82 ALA A O 1
ATOM 553 N N . THR A 1 83 ? 5.615 11.155 1.320 1.00 98.31 83 THR A N 1
ATOM 554 C CA . THR A 1 83 ? 4.278 11.747 1.156 1.00 98.31 83 THR A CA 1
ATOM 555 C C . THR A 1 83 ? 3.231 10.665 0.900 1.00 98.31 83 THR A C 1
ATOM 557 O O . THR A 1 83 ? 2.214 10.620 1.589 1.00 98.31 83 THR A O 1
ATOM 560 N N . GLY A 1 84 ? 3.494 9.728 -0.018 1.00 98.50 84 GLY A N 1
ATOM 561 C CA . GLY A 1 84 ? 2.608 8.590 -0.263 1.00 98.50 84 GLY A CA 1
ATOM 562 C C . GLY A 1 84 ? 2.345 7.781 1.010 1.00 98.50 84 GLY A C 1
ATOM 563 O O . GLY A 1 84 ? 1.196 7.523 1.359 1.00 98.50 84 GLY A O 1
ATOM 564 N N . ALA A 1 85 ? 3.389 7.450 1.768 1.00 98.62 85 ALA A N 1
ATOM 565 C CA . ALA A 1 85 ? 3.264 6.740 3.039 1.00 98.62 85 ALA A CA 1
ATOM 566 C C . ALA A 1 85 ? 2.381 7.488 4.059 1.00 98.62 85 ALA A C 1
ATOM 568 O O . ALA A 1 85 ? 1.528 6.865 4.698 1.00 98.62 85 ALA A O 1
ATOM 569 N N . VAL A 1 86 ? 2.542 8.810 4.181 1.00 98.50 86 VAL A N 1
ATOM 570 C CA . VAL A 1 86 ? 1.722 9.668 5.055 1.00 98.50 86 VAL A CA 1
ATOM 571 C C . VAL A 1 86 ? 0.262 9.695 4.590 1.00 98.50 86 VAL A C 1
ATOM 573 O O . VAL A 1 86 ? -0.646 9.491 5.400 1.00 98.50 86 VAL A O 1
ATOM 576 N N . LEU A 1 87 ? 0.013 9.839 3.287 1.00 98.38 87 LEU A N 1
ATOM 577 C CA . LEU A 1 87 ? -1.339 9.760 2.723 1.00 98.38 87 LEU A CA 1
ATOM 578 C C . LEU A 1 87 ? -1.976 8.381 2.951 1.00 98.38 87 LEU A C 1
ATOM 580 O O . LEU A 1 87 ? -3.168 8.298 3.239 1.00 98.38 87 LEU A O 1
ATOM 584 N N . GLY A 1 88 ? -1.188 7.303 2.920 1.00 98.31 88 GLY A N 1
ATOM 585 C CA . GLY A 1 88 ? -1.639 5.961 3.288 1.00 98.31 88 GLY A CA 1
ATOM 586 C C . GLY A 1 88 ? -2.181 5.887 4.718 1.00 98.31 88 GLY A C 1
ATOM 587 O O . GLY A 1 88 ? -3.202 5.236 4.953 1.00 98.31 88 GLY A O 1
ATOM 588 N N . VAL A 1 89 ? -1.562 6.597 5.669 1.00 98.50 89 VAL A N 1
ATOM 589 C CA . VAL A 1 89 ? -2.100 6.728 7.035 1.00 98.50 89 VAL A CA 1
ATOM 590 C C . VAL A 1 89 ? -3.458 7.421 7.003 1.00 98.50 89 VAL A C 1
ATOM 592 O O . VAL A 1 89 ? -4.408 6.902 7.587 1.00 98.50 89 VAL A O 1
ATOM 595 N N . SER A 1 90 ? -3.572 8.549 6.297 1.00 97.88 90 SER A N 1
ATOM 596 C CA . SER A 1 90 ? -4.844 9.270 6.184 1.00 97.88 90 SER A CA 1
ATOM 597 C C . SER A 1 90 ? -5.951 8.367 5.637 1.00 97.88 90 SER A C 1
ATOM 599 O O . SER A 1 90 ? -6.981 8.199 6.288 1.00 97.88 90 SER A O 1
ATOM 601 N N . ILE A 1 91 ? -5.692 7.697 4.512 1.00 96.75 91 ILE A N 1
ATOM 602 C CA . ILE A 1 91 ? -6.645 6.816 3.828 1.00 96.75 91 ILE A CA 1
ATOM 603 C C . ILE A 1 91 ? -7.052 5.629 4.707 1.00 96.75 91 ILE A C 1
ATOM 605 O O . ILE A 1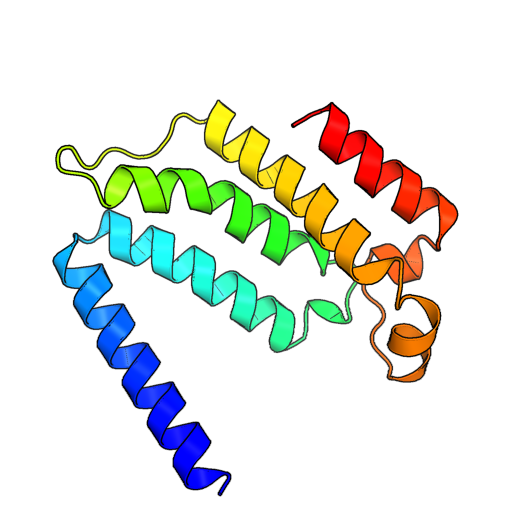 91 ? -8.232 5.291 4.778 1.00 96.75 91 ILE A O 1
ATOM 609 N N . HIS A 1 92 ? -6.109 4.996 5.413 1.00 97.06 92 HIS A N 1
ATOM 610 C CA . HIS A 1 92 ? -6.441 3.897 6.328 1.00 97.06 92 HIS A CA 1
ATOM 611 C C . HIS A 1 92 ? -7.422 4.345 7.414 1.00 97.06 92 HIS A C 1
ATOM 613 O O . HIS A 1 92 ? -8.398 3.659 7.711 1.00 97.06 92 HIS A O 1
ATOM 619 N N . PHE A 1 93 ? -7.168 5.505 8.017 1.00 97.06 93 PHE A N 1
ATOM 620 C CA . PHE A 1 93 ? -7.997 6.011 9.102 1.00 97.06 93 PHE A CA 1
ATOM 621 C C . PHE A 1 93 ? -9.351 6.537 8.607 1.00 97.06 93 PHE A C 1
ATOM 623 O O . PHE A 1 93 ? -10.365 6.243 9.241 1.00 97.06 93 PHE A O 1
ATOM 630 N N . THR A 1 94 ? -9.405 7.247 7.476 1.00 94.94 94 THR A N 1
ATOM 631 C CA . THR A 1 94 ? -10.675 7.715 6.894 1.00 94.94 94 THR A CA 1
ATOM 632 C C . THR A 1 94 ? -11.556 6.567 6.418 1.00 94.94 94 THR A C 1
ATOM 634 O O . THR A 1 94 ? -12.767 6.658 6.588 1.00 94.94 94 THR A O 1
ATOM 637 N N . ASN A 1 95 ? -10.979 5.469 5.923 1.00 93.44 95 ASN A N 1
ATOM 638 C CA . ASN A 1 95 ? -11.742 4.275 5.547 1.00 93.44 95 ASN A CA 1
ATOM 639 C C . ASN A 1 95 ? -12.389 3.574 6.748 1.00 93.44 95 ASN A C 1
ATOM 641 O O . ASN A 1 95 ? -13.443 2.972 6.602 1.00 93.44 95 ASN A O 1
ATOM 645 N N . VAL A 1 96 ? -11.766 3.633 7.930 1.00 91.56 96 VAL A N 1
ATOM 646 C CA . VAL A 1 96 ? -12.276 2.951 9.133 1.00 91.56 96 VAL A CA 1
ATOM 647 C C . VAL A 1 96 ? -13.277 3.811 9.913 1.00 91.56 96 VAL A C 1
ATOM 649 O O . VAL A 1 96 ? -14.129 3.283 10.618 1.00 91.56 96 VAL A O 1
ATOM 652 N N . LEU A 1 97 ? -13.190 5.141 9.834 1.00 90.31 97 LEU A N 1
ATOM 653 C CA . LEU A 1 97 ? -14.004 6.051 10.654 1.00 90.31 97 LEU A CA 1
ATOM 654 C C . LEU A 1 97 ? -15.532 5.908 10.488 1.00 90.31 97 LEU A C 1
ATOM 656 O O . LEU A 1 97 ? -16.217 5.942 11.521 1.00 90.31 97 LEU A O 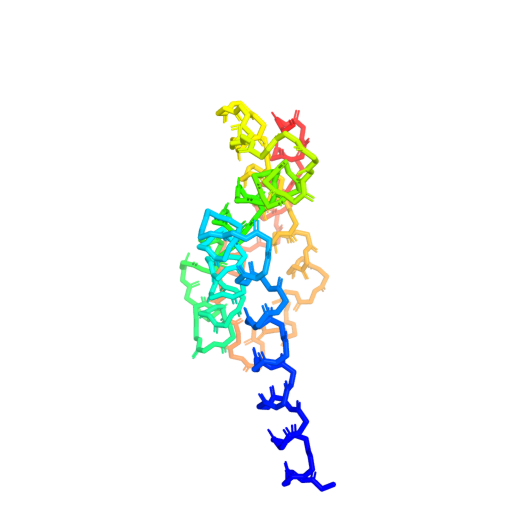1
ATOM 660 N N . PRO A 1 98 ? -16.088 5.787 9.264 1.00 89.94 98 PRO A N 1
ATOM 661 C CA . PRO A 1 98 ? -17.525 5.603 9.069 1.00 89.94 98 PRO A CA 1
ATOM 662 C C . PRO A 1 98 ? -18.032 4.318 9.728 1.00 89.94 98 PRO A C 1
ATOM 664 O O . PRO A 1 98 ? -19.015 4.363 10.464 1.00 89.94 98 PRO A O 1
ATOM 667 N N . ASP A 1 99 ? -17.285 3.224 9.562 1.00 86.94 99 ASP A N 1
ATOM 668 C CA . ASP A 1 99 ? -17.714 1.864 9.913 1.00 86.94 99 ASP A CA 1
ATOM 669 C C . ASP A 1 99 ? -17.157 1.373 11.261 1.00 86.94 99 ASP A C 1
ATOM 671 O O . ASP A 1 99 ? -17.308 0.211 11.625 1.00 86.94 99 ASP A O 1
ATOM 675 N N . LEU A 1 100 ? -16.530 2.259 12.043 1.00 85.75 100 LEU A N 1
ATOM 676 C CA . LEU A 1 100 ? -15.723 1.915 13.223 1.00 85.75 100 LEU A CA 1
ATOM 677 C C . LEU A 1 100 ? -16.460 1.039 14.254 1.00 85.75 100 LEU A C 1
ATOM 679 O O . LEU A 1 100 ? -15.864 0.159 14.873 1.00 85.75 100 LEU A O 1
ATOM 683 N N . GLU A 1 101 ? -17.752 1.283 14.473 1.00 83.00 101 GLU A N 1
ATOM 684 C CA . GLU A 1 101 ? -18.563 0.506 15.420 1.00 83.00 101 GLU A CA 1
ATOM 685 C C . GLU A 1 101 ? -19.032 -0.830 14.833 1.00 83.00 101 GLU A C 1
ATOM 687 O O . GLU A 1 101 ? -19.061 -1.835 15.547 1.00 83.00 101 GLU A O 1
ATOM 692 N N . ASP A 1 102 ? -19.356 -0.865 13.543 1.00 83.50 102 ASP A N 1
ATOM 693 C CA . ASP A 1 102 ? -19.857 -2.061 12.868 1.00 83.50 102 ASP A CA 1
ATOM 694 C C . ASP A 1 102 ? -18.727 -3.059 12.569 1.00 83.50 102 ASP A C 1
ATOM 696 O O . ASP A 1 102 ? -18.869 -4.259 12.828 1.00 83.50 102 ASP A O 1
ATOM 700 N N . ASP A 1 103 ? -17.552 -2.574 12.173 1.00 85.75 103 ASP A N 1
ATOM 701 C CA . ASP A 1 103 ? -16.334 -3.377 12.034 1.00 85.75 103 ASP A CA 1
ATOM 702 C C . ASP A 1 103 ? -15.924 -4.011 13.373 1.00 85.75 103 ASP A C 1
ATOM 704 O O . ASP A 1 103 ? -15.605 -5.205 13.445 1.00 85.75 103 ASP A O 1
ATOM 708 N N . ALA A 1 104 ? -16.014 -3.254 14.471 1.00 81.00 104 ALA A N 1
ATOM 709 C CA . ALA A 1 104 ? -15.722 -3.779 15.802 1.00 81.00 104 ALA A CA 1
ATOM 710 C C . ALA A 1 104 ? -16.671 -4.926 16.195 1.00 81.00 104 ALA A C 1
ATOM 712 O O . ALA A 1 104 ? -16.221 -5.915 16.787 1.00 81.00 104 ALA A O 1
ATOM 713 N N . ARG A 1 105 ? -17.959 -4.840 15.830 1.00 86.69 105 ARG A N 1
ATOM 714 C CA . ARG A 1 105 ? -18.957 -5.901 16.077 1.00 86.69 105 ARG A CA 1
ATOM 715 C C . ARG A 1 105 ? -18.680 -7.173 15.272 1.00 86.69 105 ARG A C 1
ATOM 717 O O . ARG A 1 105 ? -18.987 -8.261 15.750 1.00 86.69 105 ARG A O 1
ATOM 724 N N . THR A 1 106 ? -18.057 -7.063 14.097 1.00 85.62 106 THR A N 1
ATOM 725 C CA . THR A 1 106 ? -17.653 -8.219 13.267 1.00 85.62 106 THR A CA 1
ATOM 726 C C . THR A 1 106 ? -16.266 -8.780 13.621 1.00 85.62 106 THR A C 1
ATOM 728 O O . THR A 1 106 ? -15.768 -9.702 12.970 1.00 85.62 106 THR A O 1
ATOM 731 N N . GLY A 1 107 ? -15.632 -8.263 14.682 1.00 86.38 107 GLY A N 1
ATOM 732 C CA . GLY A 1 107 ? -14.323 -8.713 15.160 1.00 86.38 107 GLY A CA 1
ATOM 733 C C . GLY A 1 107 ? -13.133 -8.079 14.431 1.00 86.38 107 GLY A C 1
ATOM 734 O O . GLY A 1 107 ? -11.990 -8.516 14.614 1.00 86.38 107 GLY A O 1
ATOM 735 N N . VAL A 1 108 ? -13.360 -7.043 13.619 1.00 90.88 108 VAL A N 1
ATOM 736 C CA . VAL A 1 108 ? -12.293 -6.233 13.026 1.00 90.88 108 VAL A CA 1
ATOM 737 C C . VAL A 1 108 ? -11.860 -5.172 14.036 1.00 90.88 108 VAL A C 1
ATOM 739 O O . VAL A 1 108 ? -12.578 -4.229 14.334 1.00 90.88 108 VAL A O 1
ATOM 742 N N . ARG A 1 109 ? -10.657 -5.336 14.606 1.00 92.88 109 ARG A N 1
ATOM 743 C CA . ARG A 1 109 ? -10.118 -4.418 15.627 1.00 92.88 109 ARG A CA 1
ATOM 744 C C . ARG A 1 109 ? -8.704 -3.931 15.306 1.00 92.88 109 ARG A C 1
ATOM 746 O O . ARG A 1 109 ? -7.734 -4.215 16.020 1.00 92.88 109 ARG A O 1
ATOM 753 N N . GLY A 1 110 ? -8.618 -3.194 14.200 1.00 94.62 110 GLY A N 1
ATOM 754 C CA . GLY A 1 110 ? -7.413 -2.503 13.732 1.00 94.62 110 GLY A CA 1
ATOM 755 C C . GLY A 1 110 ? -6.950 -1.353 14.641 1.00 94.62 110 GLY A C 1
ATOM 756 O O . GLY A 1 110 ? -7.562 -1.072 15.671 1.00 94.62 110 GLY A O 1
ATOM 757 N N . LEU A 1 111 ? -5.889 -0.647 14.248 1.00 95.81 111 LEU A N 1
ATOM 758 C CA . LEU A 1 111 ? -5.363 0.509 14.986 1.00 95.81 111 LEU A CA 1
ATOM 759 C C . LEU A 1 111 ? -6.402 1.629 15.216 1.00 95.81 111 LEU A C 1
ATOM 761 O O . LEU A 1 111 ? -6.545 2.029 16.371 1.00 95.81 111 LEU A O 1
ATOM 765 N N . PRO A 1 112 ? -7.184 2.088 14.213 1.00 94.00 112 PRO A N 1
ATOM 766 C CA . PRO A 1 112 ? -8.147 3.172 14.437 1.00 94.00 112 PRO A CA 1
ATOM 767 C C . PRO A 1 112 ? -9.251 2.775 15.432 1.00 94.00 112 PRO A C 1
ATOM 769 O O . PRO A 1 112 ? -9.604 3.534 16.330 1.00 94.00 112 PRO A O 1
ATOM 772 N N . HIS A 1 113 ? -9.709 1.519 15.382 1.00 94.44 113 HIS A N 1
ATOM 773 C CA . HIS A 1 113 ? -10.651 0.958 16.357 1.00 94.44 113 HIS A CA 1
ATOM 774 C C . HIS A 1 113 ? -10.126 1.017 17.797 1.00 94.44 113 HIS A C 1
ATOM 776 O O . HIS A 1 113 ? -10.888 1.232 18.735 1.00 94.44 113 HIS A O 1
ATOM 782 N N . ARG A 1 114 ? -8.820 0.791 17.987 1.00 94.25 114 ARG A N 1
ATOM 783 C CA . ARG A 1 114 ? -8.173 0.807 19.310 1.00 94.25 114 ARG A CA 1
ATOM 784 C C . ARG A 1 114 ? -7.996 2.224 19.845 1.00 94.25 114 ARG A C 1
ATOM 786 O O . ARG A 1 114 ? -8.057 2.409 21.053 1.00 94.25 114 ARG A O 1
ATOM 793 N N . LEU A 1 115 ? -7.786 3.190 18.954 1.00 94.44 115 LEU A N 1
ATOM 794 C CA . LEU A 1 115 ? -7.664 4.608 19.289 1.00 94.44 115 LEU A CA 1
ATOM 795 C C . LEU A 1 115 ? -9.027 5.276 19.522 1.00 94.44 115 LEU A C 1
ATOM 797 O O . LEU A 1 115 ? -9.111 6.271 20.236 1.00 94.44 115 LEU A O 1
ATOM 801 N N . GLY A 1 116 ? -10.096 4.726 18.944 1.00 93.12 116 GLY A N 1
ATOM 802 C CA . GLY A 1 116 ? -11.437 5.297 19.008 1.00 93.12 116 GLY A CA 1
ATOM 803 C C . GLY A 1 116 ? -11.644 6.423 17.994 1.00 93.12 116 GLY A C 1
ATOM 804 O O . GLY A 1 116 ? -10.719 6.855 17.303 1.00 93.12 116 GLY A O 1
ATOM 805 N N . ARG A 1 117 ? -12.891 6.894 17.888 1.00 93.81 117 ARG A N 1
ATOM 806 C CA . ARG A 1 117 ? -13.349 7.789 16.812 1.00 93.81 117 ARG A CA 1
ATOM 807 C C . ARG A 1 117 ? -12.584 9.116 16.754 1.00 93.81 117 ARG A C 1
ATOM 809 O O . ARG A 1 117 ? -12.079 9.475 15.697 1.00 93.81 117 ARG A O 1
ATOM 816 N N . VAL A 1 118 ? -12.469 9.833 17.876 1.00 95.62 118 VAL A N 1
ATOM 817 C CA . VAL A 1 118 ? -11.871 11.183 17.891 1.00 95.62 118 VAL A CA 1
ATOM 818 C C . VAL A 1 118 ? -10.365 11.160 17.598 1.00 95.62 118 VAL A C 1
ATOM 820 O O . VAL A 1 118 ? -9.960 11.832 16.649 1.00 95.62 118 VAL A O 1
ATOM 823 N N . PRO A 1 119 ? -9.522 10.375 18.304 1.00 96.88 119 PRO A N 1
ATOM 824 C CA . PRO A 1 119 ? -8.095 10.327 17.984 1.00 96.88 119 PRO A CA 1
ATOM 825 C C . PRO A 1 119 ? -7.834 9.817 16.562 1.00 96.88 119 PRO A C 1
ATOM 827 O O . PRO A 1 119 ? -6.929 10.306 15.893 1.00 96.88 119 PRO A O 1
ATOM 830 N N . SER A 1 120 ? -8.665 8.896 16.063 1.00 96.50 120 SER A N 1
ATOM 831 C CA . SER A 1 120 ? -8.578 8.427 14.677 1.00 96.50 120 SER A CA 1
ATOM 832 C C . SER A 1 120 ? -8.878 9.525 13.657 1.00 96.50 120 SER A C 1
ATOM 834 O O . SER A 1 120 ? -8.175 9.625 12.654 1.00 96.50 120 SER A O 1
ATOM 836 N N . GLY A 1 121 ? -9.870 10.378 13.923 1.00 96.69 121 GLY A N 1
ATOM 837 C CA . GLY A 1 121 ? -10.152 11.564 13.111 1.00 96.69 121 GLY A CA 1
ATOM 838 C C . GLY A 1 121 ? -8.974 12.533 13.074 1.00 96.69 121 GLY A C 1
ATOM 839 O O . GLY A 1 121 ? -8.576 12.982 12.003 1.00 96.69 121 GLY A O 1
ATOM 840 N N . LEU A 1 122 ? -8.365 12.804 14.230 1.00 98.06 122 LEU A N 1
ATOM 841 C CA . LEU A 1 122 ? -7.197 13.686 14.311 1.00 98.06 122 LEU A CA 1
ATOM 842 C C . LEU A 1 122 ? -6.004 13.136 13.521 1.00 98.06 122 LEU A C 1
ATOM 844 O O . LEU A 1 122 ? -5.368 13.890 12.790 1.00 98.06 122 LEU A O 1
ATOM 848 N N . VAL A 1 123 ? -5.727 11.831 13.612 1.00 97.88 123 VAL A N 1
ATOM 849 C CA . VAL A 1 123 ? -4.664 11.193 12.818 1.00 97.88 123 VAL A CA 1
ATOM 850 C C . VAL A 1 123 ? -4.983 11.254 11.324 1.00 97.88 123 VAL A C 1
ATOM 852 O O . VAL A 1 123 ? -4.103 11.602 10.541 1.00 97.88 123 VAL A O 1
ATOM 855 N N . ALA A 1 124 ? -6.228 10.975 10.926 1.00 96.81 124 ALA A N 1
ATOM 856 C CA . ALA A 1 124 ? -6.655 11.023 9.528 1.00 96.81 124 ALA A CA 1
ATOM 857 C C . ALA A 1 124 ? -6.391 12.390 8.880 1.00 96.81 124 ALA A C 1
ATOM 859 O O . ALA A 1 124 ? -5.731 12.471 7.840 1.00 96.81 124 ALA A O 1
ATOM 860 N N . PHE A 1 125 ? -6.898 13.460 9.495 1.00 97.56 125 PHE A N 1
ATOM 861 C CA . PHE A 1 125 ? -6.793 14.811 8.943 1.00 97.56 125 PHE A CA 1
ATOM 862 C C . PHE A 1 125 ? -5.420 15.443 9.185 1.00 97.56 125 PHE A C 1
ATOM 864 O O . PHE A 1 125 ? -4.939 16.184 8.334 1.00 97.56 125 PHE A O 1
ATOM 871 N N . GLY A 1 126 ? -4.756 15.114 10.296 1.00 98.00 126 GLY A N 1
ATOM 872 C CA . GLY A 1 126 ? -3.382 15.538 10.556 1.00 98.00 126 GLY A CA 1
ATOM 873 C C . GLY A 1 126 ? -2.405 14.952 9.539 1.00 98.00 126 GLY A C 1
ATOM 874 O O . GLY A 1 126 ? -1.596 15.685 8.985 1.00 98.00 126 GLY A O 1
ATOM 875 N N . ALA A 1 127 ? -2.523 13.657 9.224 1.00 96.94 127 ALA A N 1
ATOM 876 C CA . ALA A 1 127 ? -1.727 13.037 8.166 1.00 96.94 127 ALA A CA 1
ATOM 877 C C . ALA A 1 127 ? -2.037 13.651 6.792 1.00 96.94 127 ALA A C 1
ATOM 879 O O . ALA A 1 127 ? -1.114 13.935 6.041 1.00 96.94 127 ALA A O 1
ATOM 880 N N . LEU A 1 128 ? -3.311 13.924 6.486 1.00 96.19 128 LEU A N 1
ATOM 881 C CA . LEU A 1 128 ? -3.690 14.588 5.232 1.00 96.19 128 LEU A CA 1
ATOM 882 C C . LEU A 1 128 ? -3.062 15.979 5.085 1.00 96.19 128 LEU A C 1
ATOM 884 O O . LEU A 1 128 ? -2.669 16.349 3.991 1.00 96.19 128 LEU A O 1
ATOM 888 N N . ALA A 1 129 ? -2.981 16.748 6.171 1.00 96.75 129 ALA A N 1
ATOM 889 C CA . ALA A 1 129 ? -2.392 18.085 6.150 1.00 96.75 129 ALA A CA 1
ATOM 890 C C . ALA A 1 129 ? -0.855 18.075 6.044 1.00 96.75 129 ALA A C 1
ATOM 892 O O . ALA A 1 129 ? -0.270 19.081 5.652 1.00 96.75 129 ALA A O 1
ATOM 893 N N . LEU A 1 130 ? -0.206 16.975 6.441 1.00 95.38 130 LEU A N 1
ATOM 894 C CA . LEU A 1 130 ? 1.253 16.825 6.428 1.00 95.38 130 LEU A CA 1
ATOM 895 C C . LEU A 1 130 ? 1.805 16.225 5.128 1.00 95.38 130 LEU A C 1
ATOM 897 O O . LEU A 1 130 ? 2.992 16.403 4.860 1.00 95.38 130 LEU A O 1
ATOM 901 N N . GLY A 1 131 ? 0.993 15.454 4.400 1.00 81.81 131 GLY A N 1
ATOM 902 C CA . GLY A 1 131 ? 1.378 14.793 3.148 1.00 81.81 131 GLY A CA 1
ATOM 903 C C . GLY A 1 131 ? 1.354 15.747 1.967 1.00 81.81 131 GLY A C 1
ATOM 904 O O . GLY A 1 131 ? 2.356 15.737 1.217 1.00 81.81 131 GLY A O 1
#

pLDDT: mean 95.93, std 3.73, range [81.0, 98.69]

Organism: NCBI:txid31963

Sequence (131 aa):
TVGLVRAAALVTVVACGAASAALGPAFLLAHGVLVGAGWAYNAGLKRTAASVVPFVVAFGTLPSVVALGGPDPVPAAAWAMATGAVLGVSIHFTNVLPDLEDDARTGVRGLPHRLGRVPSGLVAFGALALG

InterPro domains:
  IPR000537 UbiA prenyltransferase [PF01040] (6-122)

Radius of gyration: 16.64 Å; chains: 1; bounding box: 34×40×40 Å